Protein AF-A0A9R1NUY5-F1 (afdb_monomer_lite)

Organism: Triticum turgidum subsp. durum (NCBI:txid4567)

Structure (mmCIF, N/CA/C/O backbone):
data_AF-A0A9R1NUY5-F1
#
_entry.id   AF-A0A9R1NUY5-F1
#
loop_
_atom_site.group_PDB
_atom_site.id
_atom_site.type_symbol
_atom_site.label_atom_id
_atom_site.label_alt_id
_atom_site.label_comp_id
_atom_site.label_asym_id
_atom_site.label_entity_id
_atom_site.label_seq_id
_atom_site.pdbx_PDB_ins_code
_atom_site.Cartn_x
_atom_site.Cartn_y
_atom_site.Cartn_z
_atom_site.occupancy
_atom_site.B_iso_or_equiv
_atom_site.auth_seq_id
_atom_site.auth_comp_id
_atom_site.auth_asym_id
_atom_site.auth_atom_id
_atom_site.pdbx_PDB_model_num
ATOM 1 N N . MET A 1 1 ? 14.457 3.419 -3.253 1.00 69.50 1 MET A N 1
ATOM 2 C CA . MET A 1 1 ? 13.926 2.201 -2.605 1.00 69.50 1 MET A CA 1
ATOM 3 C C . MET A 1 1 ? 14.090 2.255 -1.092 1.00 69.50 1 MET A C 1
ATOM 5 O O . MET A 1 1 ? 13.076 2.371 -0.435 1.00 69.50 1 MET A O 1
ATOM 9 N N . VAL A 1 2 ? 15.307 2.289 -0.527 1.00 74.88 2 VAL A N 1
ATOM 10 C CA . VAL A 1 2 ? 15.493 2.379 0.944 1.00 74.88 2 VAL A CA 1
ATOM 11 C C . VAL A 1 2 ? 14.829 3.620 1.564 1.00 74.88 2 VAL A C 1
ATOM 13 O O . VAL A 1 2 ? 14.123 3.486 2.553 1.00 74.88 2 VAL A O 1
ATOM 16 N N . LEU A 1 3 ? 14.977 4.805 0.956 1.00 78.44 3 LEU A N 1
ATOM 17 C CA . LEU A 1 3 ? 14.320 6.032 1.442 1.00 78.44 3 LEU A CA 1
ATOM 18 C C . LEU A 1 3 ? 12.782 5.965 1.376 1.00 78.44 3 LEU A C 1
ATOM 20 O O . LEU A 1 3 ? 12.124 6.417 2.307 1.00 78.44 3 LEU A O 1
ATOM 24 N N . GLY A 1 4 ? 12.233 5.365 0.312 1.00 77.19 4 GLY A N 1
ATOM 25 C CA . GLY A 1 4 ? 10.788 5.146 0.154 1.00 77.19 4 GLY A CA 1
ATOM 26 C C . GLY A 1 4 ? 10.259 4.223 1.246 1.00 77.19 4 GLY A C 1
ATOM 27 O O . GLY A 1 4 ? 9.457 4.650 2.067 1.00 77.19 4 GLY A O 1
ATOM 28 N N . LEU A 1 5 ? 10.874 3.044 1.396 1.00 77.25 5 LEU A N 1
ATOM 29 C CA . LEU A 1 5 ? 10.537 2.077 2.445 1.00 77.25 5 LEU A CA 1
ATOM 30 C C . LEU A 1 5 ? 10.601 2.680 3.855 1.00 77.25 5 LEU A C 1
ATOM 32 O O . LEU A 1 5 ? 9.694 2.461 4.653 1.00 77.25 5 LEU A O 1
ATOM 36 N N . VAL A 1 6 ? 11.636 3.468 4.167 1.00 83.81 6 VAL A N 1
ATOM 37 C CA . VAL A 1 6 ? 11.734 4.161 5.462 1.00 83.81 6 VAL A CA 1
ATOM 38 C C . VAL A 1 6 ? 10.577 5.143 5.641 1.00 83.81 6 VAL A C 1
ATOM 40 O O . VAL A 1 6 ? 9.951 5.156 6.702 1.00 83.81 6 VAL A O 1
ATOM 43 N N . SER A 1 7 ? 10.254 5.936 4.617 1.00 80.19 7 SER A N 1
ATOM 44 C CA . SER A 1 7 ? 9.163 6.912 4.689 1.00 80.19 7 SER A CA 1
ATOM 45 C C . SER A 1 7 ? 7.790 6.250 4.847 1.00 80.19 7 SER A C 1
ATOM 47 O O . SER A 1 7 ? 7.014 6.669 5.703 1.00 80.19 7 SER A O 1
ATOM 49 N N . SER A 1 8 ? 7.522 5.157 4.131 1.00 79.69 8 SER A N 1
ATOM 50 C CA . SER A 1 8 ? 6.254 4.424 4.199 1.00 79.69 8 SER A CA 1
ATOM 51 C C . SER A 1 8 ? 6.084 3.689 5.520 1.00 79.69 8 SER A C 1
ATOM 53 O O . SER A 1 8 ? 4.991 3.687 6.076 1.00 79.69 8 SER A O 1
ATOM 55 N N . VAL A 1 9 ? 7.159 3.113 6.070 1.00 81.25 9 VAL A N 1
ATOM 56 C CA . VAL A 1 9 ? 7.132 2.521 7.416 1.00 81.25 9 VAL A CA 1
ATOM 57 C C . VAL A 1 9 ? 6.879 3.602 8.465 1.00 81.25 9 VAL A C 1
ATOM 59 O O . VAL A 1 9 ? 6.067 3.393 9.360 1.00 81.25 9 VAL A O 1
ATOM 62 N N . SER A 1 10 ? 7.499 4.777 8.327 1.00 82.38 10 SER A N 1
ATOM 63 C CA . SER A 1 10 ? 7.280 5.909 9.238 1.00 82.38 10 SER A CA 1
ATOM 64 C C . SER A 1 10 ? 5.827 6.394 9.206 1.00 82.38 10 SER A C 1
ATOM 66 O O . SER A 1 10 ? 5.211 6.574 10.256 1.00 82.38 10 SER A O 1
ATOM 68 N N . VAL A 1 11 ? 5.256 6.555 8.008 1.00 81.44 11 VAL A N 1
ATOM 69 C CA . VAL A 1 11 ? 3.857 6.968 7.814 1.00 81.44 11 VAL A CA 1
ATOM 70 C C . VAL A 1 11 ? 2.888 5.884 8.289 1.00 81.44 11 VAL A C 1
ATOM 72 O O . VAL A 1 11 ? 1.938 6.192 9.003 1.00 81.44 11 VAL A O 1
ATOM 75 N N . GLY A 1 12 ? 3.149 4.612 7.979 1.00 80.06 12 GLY A N 1
ATOM 76 C CA . GLY A 1 12 ? 2.342 3.485 8.449 1.00 80.06 12 GLY A CA 1
ATOM 77 C C . GLY A 1 12 ? 2.323 3.381 9.975 1.00 80.06 12 GLY A C 1
ATOM 78 O O . GLY A 1 12 ? 1.260 3.201 10.569 1.00 80.06 12 GLY A O 1
ATOM 79 N N . LEU A 1 13 ? 3.473 3.584 10.627 1.00 79.38 13 LEU A N 1
ATOM 80 C CA . LEU A 1 13 ? 3.569 3.618 12.087 1.00 79.38 13 LEU A CA 1
ATOM 81 C C . LEU A 1 13 ? 2.796 4.809 12.671 1.00 79.38 13 LEU A C 1
ATOM 83 O O . LEU A 1 13 ? 2.066 4.647 13.647 1.00 79.38 13 LEU A O 1
ATOM 87 N N . ALA A 1 14 ? 2.910 5.991 12.056 1.00 80.19 14 ALA A N 1
ATOM 88 C CA . ALA A 1 14 ? 2.172 7.180 12.472 1.00 80.19 14 ALA A CA 1
ATOM 89 C C . ALA A 1 14 ? 0.650 6.982 12.357 1.00 80.19 14 ALA A C 1
ATOM 91 O O . ALA A 1 14 ? -0.079 7.333 13.280 1.00 80.19 14 ALA A O 1
ATOM 92 N N . ILE A 1 15 ? 0.166 6.354 11.282 1.00 77.00 15 ILE A N 1
ATOM 93 C CA . ILE A 1 15 ? -1.259 6.035 11.095 1.00 77.00 15 ILE A CA 1
ATOM 94 C C . ILE A 1 15 ? -1.751 5.067 12.180 1.00 77.00 15 ILE A C 1
ATOM 96 O O . ILE A 1 15 ? -2.814 5.278 12.759 1.00 77.00 15 ILE A O 1
ATOM 100 N N . ILE A 1 16 ? -0.962 4.041 12.515 1.00 73.94 16 ILE A N 1
ATOM 101 C CA . ILE A 1 16 ? -1.310 3.092 13.583 1.00 73.94 16 ILE A CA 1
ATOM 102 C C . ILE A 1 16 ? -1.335 3.779 14.957 1.00 73.94 16 ILE A C 1
ATOM 104 O O . ILE A 1 16 ? -2.212 3.487 15.766 1.00 73.94 16 ILE A O 1
ATOM 108 N N . LEU A 1 17 ? -0.407 4.700 15.229 1.00 71.25 17 LEU A N 1
ATOM 109 C CA . LEU A 1 17 ? -0.329 5.420 16.506 1.00 71.25 17 LEU A CA 1
ATOM 110 C C . LEU A 1 17 ? -1.453 6.450 16.667 1.00 71.25 17 LEU A C 1
ATOM 112 O O . LEU A 1 17 ? -2.034 6.579 17.743 1.00 71.25 17 LEU A O 1
ATOM 116 N N . VAL A 1 18 ? -1.797 7.156 15.590 1.00 73.50 18 VAL A N 1
ATOM 117 C CA . VAL A 1 18 ? -2.837 8.196 15.588 1.00 73.50 18 VAL A CA 1
ATOM 118 C C . VAL A 1 18 ? -4.244 7.589 15.421 1.00 73.50 18 VAL A C 1
ATOM 120 O O . VAL A 1 18 ? -5.252 8.297 15.406 1.00 73.50 18 VAL A O 1
ATOM 123 N N . ARG A 1 19 ? -4.351 6.255 15.419 1.00 65.62 19 ARG A N 1
ATOM 124 C CA . ARG A 1 19 ? -5.593 5.504 15.223 1.00 65.62 19 ARG A CA 1
ATOM 125 C C . ARG A 1 19 ? -6.801 6.021 15.987 1.00 65.62 19 ARG A C 1
ATOM 127 O O . ARG A 1 19 ? -7.873 6.222 15.424 1.00 65.62 19 ARG A O 1
ATOM 134 N N . ASN A 1 20 ? -6.629 6.267 17.274 1.00 62.78 20 ASN A N 1
ATOM 135 C CA . ASN A 1 20 ? -7.748 6.682 18.111 1.00 62.78 20 ASN A CA 1
ATOM 136 C C . ASN A 1 20 ? -8.095 8.171 17.934 1.00 62.78 20 ASN A C 1
ATOM 138 O O . ASN A 1 20 ? -9.232 8.559 18.180 1.00 62.78 20 ASN A O 1
ATOM 142 N N . LEU A 1 21 ? -7.149 8.996 17.468 1.00 64.06 21 LEU A N 1
ATOM 143 C CA . LEU A 1 21 ? -7.362 10.432 17.266 1.00 64.06 21 LEU A CA 1
ATOM 144 C C . LEU A 1 21 ? -8.067 10.729 15.937 1.00 64.06 21 LEU A C 1
ATOM 146 O O . LEU A 1 21 ? -8.936 11.594 15.887 1.00 64.06 21 LEU A O 1
ATOM 150 N N . TRP A 1 22 ? -7.714 10.010 14.867 1.00 64.06 22 TRP A N 1
ATOM 151 C CA . TRP A 1 22 ? -8.311 10.222 13.542 1.00 64.06 22 TRP A CA 1
ATOM 152 C C . TRP A 1 22 ? -9.790 9.846 13.489 1.00 64.06 22 TRP A C 1
ATOM 154 O O . TRP A 1 22 ? -10.572 10.572 12.879 1.00 64.06 22 TRP A O 1
ATOM 164 N N . GLY A 1 23 ? -10.190 8.764 14.167 1.00 63.81 23 GLY A N 1
ATOM 165 C CA . GLY A 1 23 ? -11.605 8.404 14.277 1.00 63.81 23 GLY A CA 1
ATOM 166 C C . GLY A 1 23 ? -12.417 9.500 14.973 1.00 63.81 23 GLY A C 1
ATOM 167 O O . GLY A 1 23 ? -13.471 9.893 14.482 1.00 63.81 23 GLY A O 1
ATOM 168 N N . TYR A 1 24 ? -11.875 10.057 16.061 1.00 63.94 24 TYR A N 1
ATOM 169 C CA . TYR A 1 24 ? -12.530 11.109 16.844 1.00 63.94 24 TYR A CA 1
ATOM 170 C C . TYR A 1 24 ? -12.561 12.473 16.131 1.00 63.94 24 TYR A C 1
ATOM 172 O O . TYR A 1 24 ? -13.413 13.308 16.424 1.00 63.94 24 TYR A O 1
ATOM 180 N N . ALA A 1 25 ? -11.641 12.707 15.188 1.00 68.50 25 ALA A N 1
ATOM 181 C CA . ALA A 1 25 ? -11.600 13.923 14.377 1.00 68.50 25 ALA A CA 1
ATOM 182 C C . ALA A 1 25 ? -12.709 13.974 13.309 1.00 68.50 25 ALA A C 1
ATOM 184 O O . ALA A 1 25 ? -13.106 15.066 12.908 1.00 68.50 25 ALA A O 1
ATOM 185 N N . TYR A 1 26 ? -13.202 12.815 12.853 1.00 66.06 26 TYR A N 1
ATOM 186 C CA . TYR A 1 26 ? -14.234 12.722 11.812 1.00 66.06 26 TYR A CA 1
ATOM 187 C C . TYR A 1 26 ? -15.641 12.456 12.354 1.00 66.06 26 TYR A C 1
ATOM 189 O O . TYR A 1 26 ? -16.611 12.889 11.735 1.00 66.06 26 TYR A O 1
ATOM 197 N N . SER A 1 27 ? -15.783 11.758 13.485 1.00 62.06 27 SER A N 1
ATOM 198 C CA . SER A 1 27 ? -17.092 11.520 14.097 1.00 62.06 27 SER A CA 1
ATOM 199 C C . SER A 1 27 ? -16.985 11.255 15.599 1.00 62.06 27 SER A C 1
ATOM 201 O O . SER A 1 27 ? -16.021 10.654 16.068 1.00 62.06 27 SER A O 1
ATOM 203 N N . ASN A 1 28 ? -17.992 11.691 16.361 1.00 65.06 28 ASN A N 1
ATOM 204 C CA . ASN A 1 28 ? -18.106 11.404 17.798 1.00 65.06 28 ASN A CA 1
ATOM 205 C C . ASN A 1 28 ? -18.803 10.054 18.074 1.00 65.06 28 ASN A C 1
ATOM 207 O O . ASN A 1 28 ? -18.816 9.576 19.206 1.00 65.06 28 ASN A O 1
ATOM 211 N N . GLU A 1 29 ? -19.363 9.425 17.036 1.00 72.38 29 GLU A N 1
ATOM 212 C CA . GLU A 1 29 ? -20.030 8.129 17.137 1.00 72.38 29 GLU A CA 1
ATOM 213 C C . GLU A 1 29 ? -19.010 7.002 17.328 1.00 72.38 29 GLU A C 1
ATOM 215 O O . GLU A 1 29 ? -18.145 6.764 16.479 1.00 72.38 29 GLU A O 1
ATOM 220 N N . LYS A 1 30 ? -19.128 6.275 18.446 1.00 71.31 30 LYS A N 1
ATOM 221 C CA . LYS A 1 30 ? -18.175 5.222 18.841 1.00 71.31 30 LYS A CA 1
ATOM 222 C C . LYS A 1 30 ? -18.062 4.098 17.808 1.00 71.31 30 LYS A C 1
ATOM 224 O O . LYS A 1 30 ? -16.963 3.592 17.602 1.00 71.31 30 LYS A O 1
ATOM 229 N N . GLU A 1 31 ? -19.157 3.764 17.125 1.00 73.12 31 GLU A N 1
ATOM 230 C CA . GLU A 1 31 ? -19.172 2.769 16.042 1.00 73.12 31 GLU A CA 1
ATOM 231 C C . GLU A 1 31 ? -18.239 3.154 14.886 1.00 73.12 31 GLU A C 1
ATOM 233 O O . GLU A 1 31 ? -17.470 2.328 14.399 1.00 73.12 31 GLU A O 1
ATOM 238 N N . VAL A 1 32 ? -18.233 4.431 14.490 1.00 74.25 32 VAL A N 1
ATOM 239 C CA . VAL A 1 32 ? -17.389 4.925 13.391 1.00 74.25 32 VAL A CA 1
ATOM 240 C C . VAL A 1 32 ? -15.914 4.916 13.796 1.00 74.25 32 VAL A C 1
ATOM 242 O O . VAL A 1 32 ? -15.049 4.539 13.004 1.00 74.25 32 VAL A O 1
ATOM 245 N N . VAL A 1 33 ? -15.618 5.280 15.047 1.00 73.62 33 VAL A N 1
ATOM 246 C CA . VAL A 1 33 ? -14.252 5.248 15.589 1.00 73.62 33 VAL A CA 1
ATOM 247 C C . VAL A 1 33 ? -13.714 3.817 15.627 1.00 73.62 33 VAL A C 1
ATOM 249 O O . VAL A 1 33 ? -12.581 3.584 15.205 1.00 73.62 33 VAL A O 1
ATOM 252 N N . GLU A 1 34 ? -14.514 2.853 16.089 1.00 75.62 34 GLU A N 1
ATOM 253 C CA . GLU A 1 34 ? -14.124 1.441 16.160 1.00 75.62 34 GLU A CA 1
ATOM 254 C C . GLU A 1 34 ? -13.953 0.811 14.768 1.00 75.62 34 GLU A C 1
ATOM 256 O O . GLU A 1 34 ? -13.005 0.053 14.532 1.00 75.62 34 GLU A O 1
ATOM 261 N N . TYR A 1 35 ? -14.793 1.210 13.812 1.00 76.94 35 TYR A N 1
ATOM 262 C CA . TYR A 1 35 ? -14.669 0.806 12.415 1.00 76.94 35 TYR A CA 1
ATOM 263 C C . TYR A 1 35 ? -13.361 1.306 11.785 1.00 76.94 35 TYR A C 1
ATOM 265 O O . TYR A 1 35 ? -12.556 0.510 11.289 1.00 76.94 35 TYR A O 1
ATOM 273 N N . ILE A 1 36 ? -13.076 2.610 11.887 1.00 75.81 36 ILE A N 1
ATOM 274 C CA . ILE A 1 36 ? -11.831 3.214 11.381 1.00 75.81 36 ILE A CA 1
ATOM 275 C C . ILE A 1 36 ? -10.614 2.555 12.044 1.00 75.81 36 ILE A C 1
ATOM 277 O O . ILE A 1 36 ? -9.646 2.182 11.376 1.00 75.81 36 ILE A O 1
ATOM 281 N N . ALA A 1 37 ? -10.691 2.341 13.358 1.00 74.25 37 ALA A N 1
ATOM 282 C CA . ALA A 1 37 ? -9.686 1.655 14.154 1.00 74.25 37 ALA A CA 1
ATOM 283 C C . ALA A 1 37 ? -9.360 0.250 13.610 1.00 74.25 37 ALA A C 1
ATOM 285 O O . ALA A 1 37 ? -8.183 -0.108 13.509 1.00 74.25 37 ALA A O 1
ATOM 286 N N . ARG A 1 38 ? -10.368 -0.530 13.206 1.00 78.44 38 ARG A N 1
ATOM 287 C CA . ARG A 1 38 ? -10.190 -1.864 12.610 1.00 78.44 38 ARG A CA 1
ATOM 288 C C . ARG A 1 38 ? -9.633 -1.819 11.182 1.00 78.44 38 ARG A C 1
ATOM 290 O O . ARG A 1 38 ? -8.878 -2.715 10.810 1.00 78.44 38 ARG A O 1
ATOM 297 N N . MET A 1 39 ? -9.942 -0.777 10.408 1.00 77.75 39 MET A N 1
ATOM 298 C CA . MET A 1 39 ? -9.451 -0.607 9.033 1.00 77.75 39 MET A CA 1
ATOM 299 C C . MET A 1 39 ? -8.014 -0.085 8.938 1.00 77.75 39 MET A C 1
ATOM 301 O O . MET A 1 39 ? -7.302 -0.402 7.986 1.00 77.75 39 MET A O 1
ATOM 305 N N . MET A 1 40 ? -7.547 0.699 9.907 1.00 79.75 40 MET A N 1
ATOM 306 C CA . MET A 1 40 ? -6.204 1.286 9.858 1.00 79.75 40 MET A CA 1
ATOM 307 C C . MET A 1 40 ? -5.020 0.335 9.687 1.00 79.75 40 MET A C 1
ATOM 309 O O . MET A 1 40 ? -4.109 0.705 8.949 1.00 79.75 40 MET A O 1
ATOM 313 N N . PRO A 1 41 ? -4.970 -0.864 10.299 1.00 77.38 41 PRO A N 1
ATOM 314 C CA . PRO A 1 41 ? -3.893 -1.802 9.994 1.00 77.38 41 PRO A CA 1
ATOM 315 C C . PRO A 1 41 ? -3.891 -2.228 8.517 1.00 77.38 41 PRO A C 1
ATOM 317 O O . PRO A 1 41 ? -2.819 -2.374 7.938 1.00 77.38 41 PRO A O 1
ATOM 320 N N . ILE A 1 42 ? -5.063 -2.361 7.882 1.00 82.69 42 ILE A N 1
ATOM 321 C CA . ILE A 1 42 ? -5.169 -2.663 6.444 1.00 82.69 42 ILE A CA 1
ATOM 322 C C . ILE A 1 42 ? -4.638 -1.479 5.627 1.00 82.69 42 ILE A C 1
ATOM 324 O O . ILE A 1 42 ? -3.818 -1.671 4.733 1.00 82.69 42 ILE A O 1
ATOM 328 N N . LEU A 1 43 ? -5.030 -0.251 5.981 1.00 82.31 43 LEU A N 1
ATOM 329 C CA . LEU A 1 43 ? -4.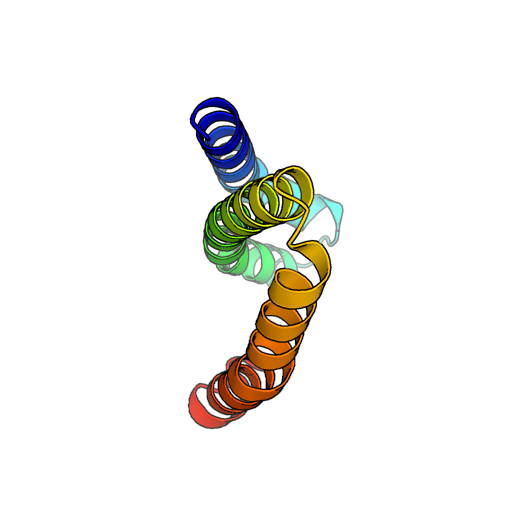509 0.973 5.361 1.00 82.31 43 LEU A CA 1
ATOM 330 C C . LEU A 1 43 ? -2.983 1.069 5.463 1.00 82.31 43 LEU A C 1
ATOM 332 O O . LEU A 1 43 ? -2.327 1.342 4.461 1.00 82.31 43 LEU A O 1
ATOM 336 N N . ALA A 1 44 ? -2.408 0.806 6.639 1.00 81.00 44 ALA A N 1
ATOM 337 C CA . ALA A 1 44 ? -0.962 0.851 6.847 1.00 81.00 44 ALA A CA 1
ATOM 338 C C . ALA A 1 44 ? -0.212 -0.131 5.930 1.00 81.00 44 ALA A C 1
ATOM 340 O O . ALA A 1 44 ? 0.843 0.210 5.398 1.00 81.00 44 ALA A O 1
ATOM 341 N N . VAL A 1 45 ? -0.773 -1.322 5.696 1.00 82.81 45 VAL A N 1
ATOM 342 C CA . VAL A 1 45 ? -0.221 -2.287 4.736 1.00 82.81 45 VAL A CA 1
ATOM 343 C C . VAL A 1 45 ? -0.336 -1.756 3.303 1.00 82.81 45 VAL A C 1
ATOM 345 O O . VAL A 1 45 ? 0.644 -1.812 2.563 1.00 82.81 45 VAL A O 1
ATOM 348 N N . THR A 1 46 ? -1.475 -1.173 2.918 1.00 85.38 46 THR A N 1
ATOM 349 C CA . THR A 1 46 ? -1.668 -0.579 1.582 1.00 85.38 46 THR A CA 1
ATOM 350 C C . THR A 1 46 ? -0.652 0.524 1.276 1.00 85.38 46 THR A C 1
ATOM 352 O O . THR A 1 46 ? -0.147 0.576 0.159 1.00 85.38 46 THR A O 1
ATOM 355 N N . PHE A 1 47 ? -0.271 1.348 2.259 1.00 83.75 47 PHE A N 1
ATOM 356 C CA . PHE A 1 47 ? 0.766 2.378 2.086 1.00 83.75 47 PHE A CA 1
ATOM 357 C C . PHE A 1 47 ? 2.133 1.808 1.674 1.00 83.75 47 PHE A C 1
ATOM 359 O O . PHE A 1 47 ? 2.859 2.447 0.915 1.00 83.75 47 PHE A O 1
ATOM 366 N N . LEU A 1 48 ? 2.492 0.604 2.138 1.00 81.62 48 LEU A N 1
ATOM 367 C CA . LEU A 1 48 ? 3.735 -0.056 1.722 1.00 81.62 48 LEU A CA 1
ATOM 368 C C . LEU A 1 48 ? 3.677 -0.492 0.253 1.00 81.62 48 LEU A C 1
ATOM 370 O O . LEU A 1 48 ? 4.654 -0.344 -0.482 1.00 81.62 48 LEU A O 1
ATOM 374 N N . PHE A 1 49 ? 2.534 -1.031 -0.175 1.00 84.75 49 PHE A N 1
ATOM 375 C CA . PHE A 1 49 ? 2.324 -1.444 -1.562 1.00 84.75 49 PHE A CA 1
ATOM 376 C C . PHE A 1 49 ? 2.248 -0.247 -2.516 1.00 84.75 49 PHE A C 1
ATOM 378 O O . PHE A 1 49 ? 2.780 -0.329 -3.623 1.00 84.75 49 PHE A O 1
ATOM 385 N N . ASP A 1 50 ? 1.646 0.862 -2.083 1.00 85.56 50 ASP A N 1
ATOM 386 C CA . ASP A 1 50 ? 1.552 2.098 -2.865 1.00 85.56 50 ASP A CA 1
ATOM 387 C C . ASP A 1 50 ? 2.934 2.719 -3.127 1.00 85.56 50 ASP A C 1
ATOM 389 O O . ASP A 1 50 ? 3.272 3.007 -4.277 1.00 85.56 50 ASP A O 1
ATOM 393 N N . ASP A 1 51 ? 3.792 2.823 -2.104 1.00 84.69 51 ASP A N 1
ATOM 394 C CA . ASP A 1 51 ? 5.157 3.340 -2.281 1.00 84.69 51 ASP A CA 1
ATOM 395 C C . ASP A 1 51 ? 5.981 2.449 -3.215 1.00 84.69 51 ASP A C 1
ATOM 397 O O . ASP A 1 51 ? 6.653 2.937 -4.129 1.00 84.69 51 ASP A O 1
ATOM 401 N N . LEU A 1 52 ? 5.861 1.126 -3.055 1.00 85.25 52 LEU A N 1
ATOM 402 C CA . LEU A 1 52 ? 6.506 0.168 -3.943 1.00 85.25 52 LEU A CA 1
ATOM 403 C C . LEU A 1 52 ? 6.041 0.377 -5.394 1.00 85.25 52 LEU A C 1
ATOM 405 O O . LEU A 1 52 ? 6.875 0.501 -6.296 1.00 85.25 52 LEU A O 1
ATOM 409 N N . GLN A 1 53 ? 4.730 0.490 -5.625 1.00 84.94 53 GLN A N 1
ATOM 410 C CA . GLN A 1 53 ? 4.173 0.771 -6.948 1.00 84.94 53 GLN A CA 1
ATOM 411 C C . GLN A 1 53 ? 4.689 2.107 -7.508 1.00 84.94 53 GLN A C 1
ATOM 413 O O . GLN A 1 53 ? 5.065 2.170 -8.684 1.00 84.94 53 GLN A O 1
ATOM 418 N N . CYS A 1 54 ? 4.760 3.155 -6.684 1.00 85.44 54 CYS A N 1
ATOM 419 C CA . CYS A 1 54 ? 5.298 4.463 -7.053 1.00 85.44 54 CYS A CA 1
ATOM 420 C C . CYS A 1 54 ? 6.768 4.383 -7.483 1.00 85.44 54 CYS A C 1
ATOM 422 O O . CYS A 1 54 ? 7.121 4.897 -8.548 1.00 85.44 54 CYS A O 1
ATOM 424 N N . VAL A 1 55 ? 7.618 3.696 -6.713 1.00 86.50 55 VAL A N 1
ATOM 425 C CA . VAL A 1 55 ? 9.048 3.533 -7.018 1.00 86.50 55 VAL A CA 1
ATOM 426 C C . VAL A 1 55 ? 9.248 2.727 -8.302 1.00 86.50 55 VAL A C 1
ATOM 428 O O . VAL A 1 55 ? 9.981 3.173 -9.185 1.00 86.50 55 VAL A O 1
ATOM 431 N N . LEU A 1 56 ? 8.575 1.580 -8.454 1.00 84.31 56 LEU A N 1
ATOM 432 C CA . LEU A 1 56 ? 8.655 0.762 -9.673 1.00 84.31 56 LEU A CA 1
ATOM 433 C C . LEU A 1 56 ? 8.162 1.533 -10.903 1.00 84.31 56 LEU A C 1
ATOM 435 O O . LEU A 1 56 ? 8.831 1.554 -11.936 1.00 84.31 56 LEU A O 1
ATOM 439 N N . SER A 1 57 ? 7.032 2.229 -10.782 1.00 85.38 57 SER A N 1
ATOM 440 C CA . SER A 1 57 ? 6.494 3.080 -11.846 1.00 85.38 57 SER A CA 1
ATOM 441 C C . SER A 1 57 ? 7.435 4.241 -12.193 1.00 85.38 57 SER A C 1
ATOM 443 O O . SER A 1 57 ? 7.551 4.620 -13.361 1.00 85.38 57 SER A O 1
ATOM 445 N N . GLY A 1 58 ? 8.134 4.797 -11.200 1.00 85.06 58 GLY A N 1
ATOM 446 C CA . GLY A 1 58 ? 9.171 5.812 -11.384 1.00 85.06 58 GLY A CA 1
ATOM 447 C C . GLY A 1 58 ? 10.382 5.284 -12.154 1.00 85.06 58 GLY A C 1
ATOM 448 O O . GLY A 1 58 ? 10.827 5.930 -13.100 1.00 85.06 58 GLY A O 1
ATOM 449 N N . ILE A 1 59 ? 10.864 4.083 -11.819 1.00 85.38 59 ILE A N 1
ATOM 450 C CA . ILE A 1 59 ? 11.98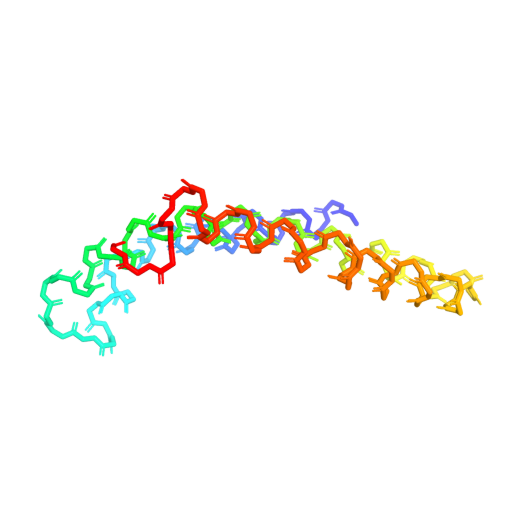0 3.423 -12.519 1.00 85.38 59 ILE A CA 1
ATOM 451 C C . ILE A 1 59 ? 11.603 3.138 -13.978 1.00 85.38 59 ILE A C 1
ATOM 453 O O . ILE A 1 59 ? 12.350 3.488 -14.889 1.00 85.38 59 ILE A O 1
ATOM 457 N N . VAL A 1 60 ? 10.416 2.571 -14.220 1.00 84.75 60 VAL A N 1
ATOM 458 C CA . VAL A 1 60 ? 9.938 2.254 -15.578 1.00 84.75 60 VAL A CA 1
ATOM 459 C C . VAL A 1 60 ? 9.825 3.511 -16.444 1.00 84.75 60 VAL A C 1
ATOM 461 O O . VAL A 1 60 ? 10.185 3.487 -17.624 1.00 84.75 60 VAL A O 1
ATOM 464 N N . ARG A 1 61 ? 9.365 4.626 -15.862 1.00 83.69 61 ARG A N 1
ATOM 465 C CA . ARG A 1 61 ? 9.337 5.931 -16.537 1.00 83.69 61 ARG A CA 1
ATOM 466 C C . ARG A 1 61 ? 10.741 6.477 -16.790 1.00 83.69 61 ARG A C 1
ATOM 468 O O . ARG A 1 61 ? 10.999 6.943 -17.896 1.00 83.69 61 ARG A O 1
ATOM 475 N N . GLY A 1 62 ? 11.652 6.349 -15.825 1.00 85.75 62 GLY A N 1
ATOM 476 C CA . GLY A 1 62 ? 13.054 6.757 -15.961 1.00 85.75 62 GLY A CA 1
ATOM 477 C C . GLY A 1 62 ? 13.809 6.013 -17.067 1.00 85.75 62 GLY A C 1
ATOM 478 O O . GLY A 1 62 ? 14.648 6.605 -17.737 1.00 85.75 62 GLY A O 1
ATOM 479 N N . CYS A 1 63 ? 13.465 4.750 -17.327 1.00 84.81 63 CYS A N 1
ATOM 480 C CA . CYS A 1 63 ? 14.032 3.966 -18.429 1.00 84.81 63 CYS A CA 1
ATOM 481 C C . CYS A 1 63 ? 13.360 4.216 -19.797 1.00 84.81 63 CYS A C 1
ATOM 483 O O . CYS A 1 63 ? 13.724 3.570 -20.774 1.00 84.81 63 CYS A O 1
ATOM 485 N N . GLY A 1 64 ? 12.360 5.103 -19.889 1.00 85.44 64 GLY A N 1
ATOM 486 C CA . GLY A 1 64 ? 11.643 5.400 -21.1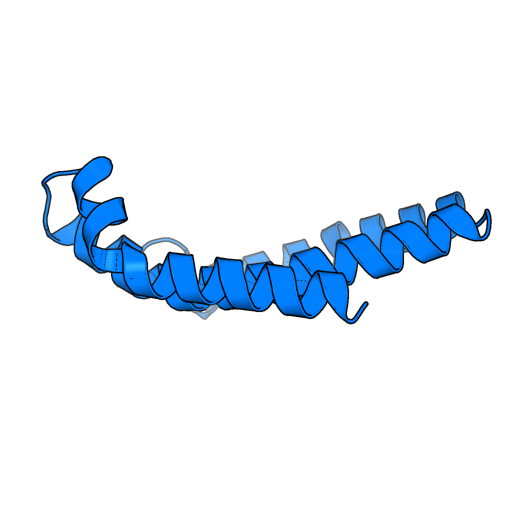38 1.00 85.44 64 GLY A CA 1
ATOM 487 C C . GLY A 1 64 ? 10.570 4.374 -21.533 1.00 85.44 64 GLY A C 1
ATOM 488 O O . GLY A 1 64 ? 9.872 4.555 -22.531 1.00 85.44 64 GLY A O 1
ATOM 489 N N . PHE A 1 65 ? 10.348 3.333 -20.726 1.00 83.12 65 PHE A N 1
ATOM 490 C CA . PHE A 1 65 ? 9.363 2.273 -20.984 1.00 83.12 65 PHE A CA 1
ATOM 491 C C . PHE A 1 65 ? 7.957 2.597 -20.455 1.00 83.12 65 PHE A C 1
ATOM 493 O O . PHE A 1 65 ? 7.157 1.702 -20.170 1.00 83.12 65 PHE A O 1
ATOM 500 N N . GLN A 1 66 ? 7.607 3.881 -20.363 1.00 83.94 66 GLN A N 1
ATOM 501 C CA . GLN A 1 66 ? 6.337 4.336 -19.792 1.00 83.94 66 GLN A CA 1
ATOM 502 C C . GLN A 1 66 ? 5.106 3.712 -20.466 1.00 83.94 66 GLN A C 1
ATOM 504 O O . GLN A 1 66 ? 4.142 3.382 -19.779 1.00 83.94 66 GLN A O 1
ATOM 509 N N . LYS A 1 67 ? 5.141 3.505 -21.790 1.00 82.62 67 LYS A N 1
ATOM 510 C CA . LYS A 1 67 ? 4.032 2.879 -22.532 1.00 82.62 67 LYS A CA 1
ATOM 511 C C . LYS A 1 67 ? 3.759 1.457 -22.040 1.00 82.62 67 LYS A C 1
ATOM 513 O O . LYS A 1 67 ? 2.614 1.114 -21.776 1.00 82.62 67 LYS A O 1
ATOM 518 N N . ILE A 1 68 ? 4.811 0.657 -21.868 1.00 83.25 68 ILE A N 1
ATOM 519 C CA . ILE A 1 68 ? 4.708 -0.732 -21.403 1.00 83.25 68 ILE A CA 1
ATOM 520 C C . ILE A 1 68 ? 4.221 -0.759 -19.950 1.00 83.25 68 ILE A C 1
ATOM 522 O O . ILE A 1 68 ? 3.287 -1.490 -19.632 1.00 83.25 68 ILE A O 1
ATOM 526 N N . GLY A 1 69 ? 4.774 0.104 -19.090 1.00 82.19 69 GLY A N 1
ATOM 527 C CA . GLY A 1 69 ? 4.31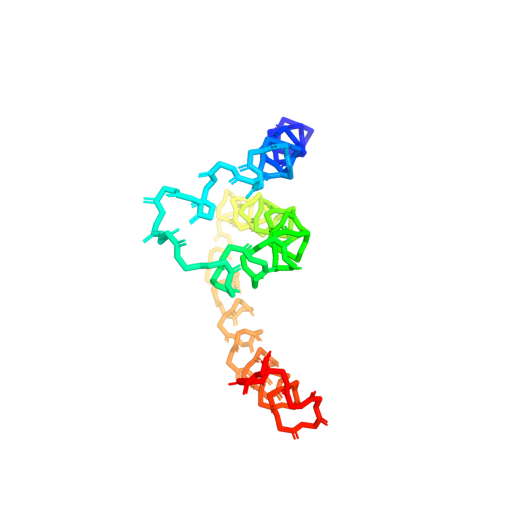7 0.240 -17.703 1.00 82.19 69 GLY A CA 1
ATOM 528 C C . GLY A 1 69 ? 2.841 0.630 -17.582 1.00 82.19 69 GLY A C 1
ATOM 529 O O . GLY A 1 69 ? 2.136 0.103 -16.725 1.00 82.19 69 GLY A O 1
ATOM 530 N N . ALA A 1 70 ? 2.348 1.506 -18.463 1.00 84.19 70 ALA A N 1
ATOM 531 C CA . ALA A 1 70 ? 0.944 1.911 -18.486 1.00 84.19 70 ALA A CA 1
ATOM 532 C C . ALA A 1 70 ? 0.007 0.757 -18.878 1.00 84.19 70 ALA A C 1
ATOM 534 O O . ALA A 1 70 ? -1.000 0.547 -18.205 1.00 84.19 70 ALA A O 1
ATOM 535 N N . TYR A 1 71 ? 0.352 -0.024 -19.910 1.00 85.56 71 TYR A N 1
ATOM 536 C CA . TYR A 1 71 ? -0.437 -1.198 -20.308 1.00 85.56 71 TYR A CA 1
ATOM 537 C C . TYR A 1 71 ? -0.513 -2.253 -19.197 1.00 85.56 71 TYR A C 1
ATOM 539 O O . TYR A 1 71 ? -1.585 -2.804 -18.935 1.00 85.56 71 TYR A O 1
ATOM 547 N N . VAL A 1 72 ? 0.602 -2.512 -18.509 1.00 86.00 72 VAL A N 1
ATOM 548 C CA . VAL A 1 72 ? 0.646 -3.473 -17.395 1.00 86.00 72 VAL A CA 1
ATOM 549 C C . VAL A 1 72 ? -0.177 -2.978 -16.205 1.00 86.00 72 VAL A C 1
ATOM 551 O O . VAL A 1 72 ? -0.958 -3.740 -15.647 1.00 86.00 72 VAL A O 1
ATOM 554 N N . ASN A 1 73 ? -0.072 -1.696 -15.846 1.00 86.69 73 ASN A N 1
ATOM 555 C CA . ASN A 1 73 ? -0.850 -1.136 -14.740 1.00 86.69 73 ASN A CA 1
ATOM 556 C C . ASN A 1 73 ? -2.363 -1.175 -15.037 1.00 86.69 73 ASN A C 1
ATOM 558 O O . ASN A 1 73 ? -3.151 -1.628 -14.211 1.00 86.69 73 ASN A O 1
ATOM 562 N N . LEU A 1 74 ? -2.771 -0.787 -16.251 1.00 87.00 74 LEU A N 1
ATOM 563 C CA . LEU A 1 74 ? -4.178 -0.801 -16.660 1.00 87.00 74 LEU A CA 1
ATOM 564 C C . LEU A 1 74 ? -4.757 -2.223 -16.657 1.00 87.00 74 LEU A C 1
ATOM 566 O O . LEU A 1 74 ? -5.831 -2.456 -16.106 1.00 87.00 74 LEU A O 1
ATOM 570 N N . SER A 1 75 ? -4.038 -3.181 -17.246 1.00 88.38 75 SER A N 1
ATOM 571 C CA . SER A 1 75 ? -4.481 -4.579 -17.270 1.00 88.38 75 SER A CA 1
ATOM 572 C C . SER A 1 75 ? -4.566 -5.170 -15.863 1.00 88.38 75 SER A C 1
ATOM 574 O O . SER A 1 75 ? -5.565 -5.810 -15.547 1.00 88.38 75 SER A O 1
ATOM 576 N N . ALA A 1 76 ? -3.597 -4.893 -14.988 1.00 87.62 76 ALA A N 1
ATOM 577 C CA . ALA A 1 76 ? -3.642 -5.340 -13.600 1.00 87.62 76 ALA A CA 1
ATOM 578 C C . ALA A 1 76 ? -4.853 -4.765 -12.839 1.00 87.62 76 ALA A C 1
ATOM 580 O O . ALA A 1 76 ? -5.581 -5.519 -12.196 1.00 87.62 76 ALA A O 1
ATOM 581 N N . TYR A 1 77 ? -5.130 -3.461 -12.950 1.00 85.94 77 TYR A N 1
ATOM 582 C CA . TYR A 1 77 ? -6.262 -2.847 -12.243 1.00 85.94 77 TYR A CA 1
ATOM 583 C C . TYR A 1 77 ? -7.619 -3.348 -12.746 1.00 85.94 77 TYR A C 1
ATOM 585 O O . TYR A 1 77 ? -8.484 -3.690 -11.940 1.00 85.94 77 TYR A O 1
ATOM 593 N N . TYR A 1 78 ? -7.809 -3.420 -14.064 1.00 87.00 78 TYR A N 1
ATOM 594 C CA . TYR A 1 78 ? -9.118 -3.736 -14.636 1.00 87.00 78 TYR A CA 1
ATOM 595 C C . TYR A 1 78 ? -9.391 -5.237 -14.738 1.00 87.00 78 TYR A C 1
ATOM 597 O O . TYR A 1 78 ? -10.503 -5.668 -14.447 1.00 87.00 78 TYR A O 1
ATOM 605 N N . LEU A 1 79 ? -8.402 -6.043 -15.137 1.00 89.94 79 LEU A N 1
ATOM 606 C CA . LEU A 1 79 ? -8.603 -7.482 -15.344 1.00 89.94 79 LEU A CA 1
ATOM 607 C C . LEU A 1 79 ? -8.386 -8.307 -14.081 1.00 89.94 79 LEU A C 1
ATOM 609 O O . LEU A 1 79 ? -8.897 -9.417 -14.014 1.00 89.94 79 LEU A O 1
ATOM 613 N N . VAL A 1 80 ? -7.629 -7.805 -13.101 1.00 89.44 80 VAL A N 1
ATOM 614 C CA . VAL A 1 80 ? -7.346 -8.540 -11.856 1.00 89.44 80 VAL A CA 1
ATOM 615 C C . VAL A 1 80 ? -7.948 -7.822 -10.655 1.00 89.44 80 VAL A C 1
ATOM 617 O O . VAL A 1 80 ? -8.647 -8.450 -9.863 1.00 89.44 80 VAL A O 1
ATOM 620 N N . GLY A 1 81 ? -7.746 -6.507 -10.545 1.00 86.81 81 GLY A N 1
ATOM 621 C CA . GLY A 1 81 ? -8.238 -5.706 -9.422 1.00 86.81 81 GLY A CA 1
ATOM 622 C C . GLY A 1 81 ? -9.760 -5.736 -9.281 1.00 86.81 81 GLY A C 1
ATOM 623 O O . GLY A 1 81 ? -10.260 -6.061 -8.209 1.00 86.81 81 GLY A O 1
ATOM 624 N N . ILE A 1 82 ? -10.502 -5.467 -10.360 1.00 88.38 82 ILE A N 1
ATOM 625 C CA . ILE A 1 82 ? -11.976 -5.480 -10.344 1.00 88.38 82 ILE A CA 1
ATOM 626 C C . ILE A 1 82 ? -12.549 -6.864 -9.988 1.00 88.38 82 ILE A C 1
ATOM 628 O O . ILE A 1 82 ? -13.348 -6.933 -9.054 1.00 88.38 82 ILE A O 1
ATOM 632 N N . PRO A 1 83 ? -12.178 -7.978 -10.651 1.00 87.12 83 PRO A N 1
ATOM 633 C CA . PRO A 1 83 ? -12.727 -9.283 -10.287 1.00 87.12 83 PRO A CA 1
ATOM 634 C C . PRO A 1 83 ? -12.302 -9.739 -8.890 1.00 87.12 83 PRO A C 1
ATOM 636 O O . PRO A 1 83 ? -13.119 -10.333 -8.191 1.00 87.12 83 PRO A O 1
ATOM 639 N N . ALA A 1 84 ? -11.084 -9.418 -8.439 1.00 85.88 84 ALA A N 1
ATOM 640 C CA . ALA A 1 84 ? -10.686 -9.671 -7.056 1.00 85.88 84 ALA A CA 1
ATOM 641 C C . ALA A 1 84 ? -11.534 -8.850 -6.071 1.00 85.88 84 ALA A C 1
ATOM 643 O O . ALA A 1 84 ? -12.022 -9.401 -5.090 1.00 85.88 84 ALA A O 1
ATOM 644 N N . ALA A 1 85 ? -11.776 -7.564 -6.346 1.00 83.25 85 ALA A N 1
ATOM 645 C CA . ALA A 1 85 ? -12.612 -6.706 -5.509 1.00 83.25 85 ALA A CA 1
ATOM 646 C C . ALA A 1 85 ? -14.060 -7.209 -5.437 1.00 83.25 85 ALA A C 1
ATOM 648 O O . ALA A 1 85 ? -14.623 -7.274 -4.349 1.00 83.25 85 ALA A O 1
ATOM 649 N N . LEU A 1 86 ? -14.640 -7.631 -6.566 1.00 84.31 86 LEU A N 1
ATOM 650 C CA . LEU A 1 86 ? -15.965 -8.256 -6.599 1.00 84.31 86 LEU A CA 1
ATOM 651 C C . LEU A 1 86 ? -15.972 -9.557 -5.786 1.00 84.31 86 LEU A C 1
ATOM 653 O O . LEU A 1 86 ? -16.865 -9.767 -4.970 1.00 84.31 86 LEU A O 1
ATOM 657 N N . TYR A 1 87 ? -14.953 -10.403 -5.943 1.00 84.31 87 TYR A N 1
ATOM 658 C CA . TYR A 1 87 ? -14.835 -11.638 -5.173 1.00 84.31 87 TYR A CA 1
ATOM 659 C C . TYR A 1 87 ? -14.757 -11.362 -3.663 1.00 84.31 87 TYR A C 1
ATOM 661 O O . TYR A 1 87 ? -15.510 -11.950 -2.893 1.00 84.31 87 TYR A O 1
ATOM 669 N N . PHE A 1 88 ? -13.921 -10.417 -3.223 1.00 79.25 88 PHE A N 1
ATOM 670 C CA . PHE A 1 88 ? -13.830 -10.036 -1.810 1.00 79.25 88 PHE A CA 1
ATOM 671 C C . PHE A 1 88 ? -15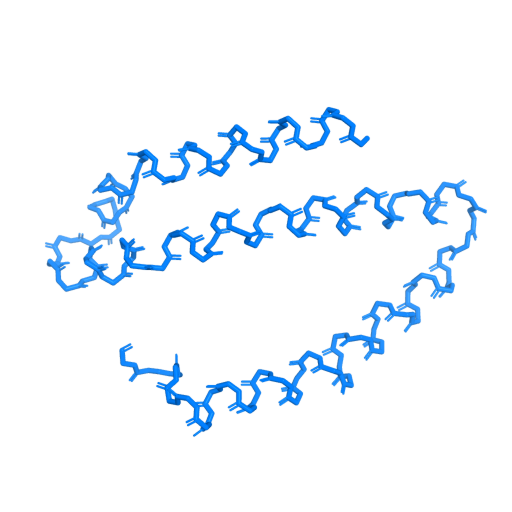.109 -9.366 -1.284 1.00 79.25 88 PHE A C 1
ATOM 673 O O . PHE A 1 88 ? -15.511 -9.632 -0.152 1.00 79.25 88 PHE A O 1
ATOM 680 N N . ALA A 1 89 ? -15.788 -8.552 -2.095 1.00 80.00 89 ALA A N 1
ATOM 681 C CA . ALA A 1 89 ? -17.034 -7.901 -1.703 1.00 80.00 89 ALA A CA 1
ATOM 682 C C . ALA A 1 89 ? -18.192 -8.901 -1.540 1.00 80.00 89 ALA A C 1
ATOM 684 O O . ALA A 1 89 ? -18.917 -8.823 -0.550 1.00 80.00 89 ALA A O 1
ATOM 685 N N . PHE A 1 90 ? -18.349 -9.850 -2.471 1.00 77.62 90 PHE A N 1
ATOM 686 C CA . PHE A 1 90 ? -19.491 -10.772 -2.499 1.00 77.62 90 PHE A CA 1
ATOM 687 C C . PHE A 1 90 ? -19.256 -12.089 -1.747 1.00 77.62 90 PHE A C 1
ATOM 689 O O . PHE A 1 90 ? -20.189 -12.605 -1.142 1.00 77.62 90 PHE A O 1
ATOM 696 N N . VAL A 1 91 ? -18.038 -12.643 -1.755 1.00 69.00 91 VAL A N 1
ATOM 697 C CA . VAL A 1 91 ? -17.747 -13.928 -1.086 1.00 69.00 91 VAL A CA 1
ATOM 698 C C . VAL A 1 91 ? -17.437 -13.728 0.390 1.00 69.00 91 VAL A C 1
ATOM 700 O O . VAL A 1 91 ? -17.938 -14.469 1.231 1.00 69.00 91 VAL A O 1
ATOM 703 N N . TYR A 1 92 ? -16.638 -12.712 0.719 1.00 63.16 92 TYR A N 1
ATOM 704 C CA . TYR A 1 92 ? -16.277 -12.423 2.107 1.00 63.16 92 TYR A CA 1
ATOM 705 C C . TYR A 1 92 ? -17.235 -11.439 2.792 1.00 63.16 92 TYR A C 1
ATOM 707 O O . TYR A 1 92 ? -17.041 -11.157 3.971 1.00 63.16 92 TYR A O 1
ATOM 715 N N . HIS A 1 93 ? -18.254 -10.919 2.088 1.00 61.94 93 HIS A N 1
ATOM 716 C CA . HIS A 1 93 ? -19.176 -9.894 2.602 1.00 61.94 93 HIS A CA 1
ATOM 717 C C . HIS A 1 93 ? -18.455 -8.702 3.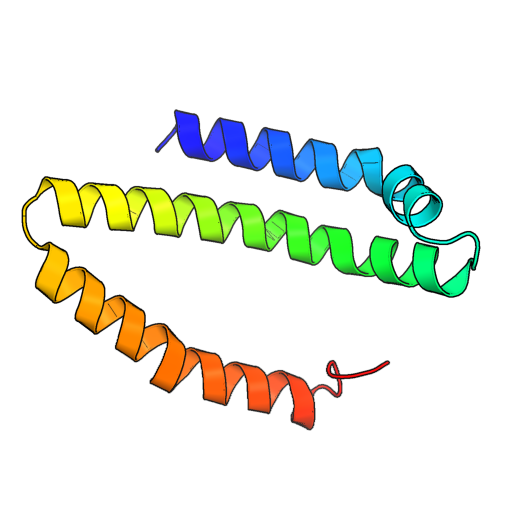266 1.00 61.94 93 HIS A C 1
ATOM 719 O O . HIS A 1 93 ? -18.999 -8.039 4.143 1.00 61.94 93 HIS A O 1
ATOM 725 N N . LEU A 1 94 ? -17.232 -8.377 2.824 1.00 58.75 94 LEU A N 1
ATOM 726 C CA . LEU A 1 94 ? -16.473 -7.232 3.343 1.00 58.75 94 LEU A CA 1
ATOM 727 C C . LEU A 1 94 ? -17.000 -5.879 2.820 1.00 58.75 94 LEU A C 1
ATOM 729 O O . LEU A 1 94 ? -16.435 -4.835 3.132 1.00 58.75 94 LEU A O 1
ATOM 733 N N . GLY A 1 95 ? -18.054 -5.897 1.997 1.00 50.06 95 GLY A N 1
ATOM 734 C CA . GLY A 1 95 ? -18.622 -4.732 1.315 1.00 50.06 95 GLY A CA 1
ATOM 735 C C . GLY A 1 95 ? -19.600 -3.883 2.132 1.00 50.06 95 GLY A C 1
ATOM 736 O O . GLY A 1 95 ? -20.199 -2.974 1.567 1.00 50.06 95 GLY A O 1
ATOM 737 N N . GLY A 1 96 ? -19.786 -4.152 3.425 1.00 46.44 96 GLY A N 1
ATOM 738 C CA . GLY A 1 96 ? -20.703 -3.362 4.249 1.00 46.44 96 GLY A CA 1
ATOM 739 C C . GLY A 1 96 ? -21.161 -4.077 5.511 1.00 46.44 96 GLY A C 1
ATOM 740 O O . GLY A 1 96 ? -22.353 -4.331 5.660 1.00 46.44 96 GLY A O 1
ATOM 741 N N . MET A 1 97 ? -20.211 -4.401 6.388 1.00 41.91 97 MET A N 1
ATOM 742 C CA . MET A 1 97 ? -20.427 -4.745 7.798 1.00 41.91 97 MET A CA 1
ATOM 743 C C . MET A 1 97 ? -19.229 -4.278 8.622 1.00 41.91 97 MET A C 1
ATOM 745 O O . MET A 1 97 ? -18.085 -4.401 8.122 1.00 41.91 97 MET A O 1
#

Radius of gyration: 17.0 Å; chains: 1; bounding box: 36×28×41 Å

Foldseek 3Di:
DVVLQVVLLVVLVVLLVCLQVVQVVVDPDPVSSVVSNVCSNVVSVVSNVVSVLVVVQVVCVVVVNNVVNVVVVVCCCPVPVVVVVVCCCPVVVPVPD

pLDDT: mean 78.04, std 9.5, range [41.91, 89.94]

InterPro domains:
  IPR002528 Multi antimicrobial extrusion protein [PF01554] (2-85)

Secondary structure (DSSP, 8-state):
-HHHHHHHHHHHHHHHHSHHHHHHHH-S-HHHHHHHHHHHHHHHHHHHHHHHHHHHHHHHHHTT-HHHHHHHHHHIIIIIIHHHHHHHHHHS-TT--

Sequence (97 aa):
MVLGLVSSVSVGLAIILVRNLWGYAYSNEKEVVEYIARMMPILAVTFLFDDLQCVLSGIVRGCGFQKIGAYVNLSAYYLVGIPAALYFAFVYHLGGM